Protein AF-A0A945NGL2-F1 (afdb_monomer)

Radius of gyration: 23.52 Å; Cα contacts (8 Å, |Δi|>4): 7; chains: 1; bounding box: 48×27×58 Å

Solvent-accessible surface area (backbone atoms only — not comparable to full-atom values): 4431 Å² total; per-residue (Å²): 138,80,92,80,73,92,82,86,75,67,59,72,78,50,39,61,61,53,50,51,54,52,51,52,53,53,48,53,52,52,52,50,29,61,77,61,76,43,78,92,71,52,54,95,76,70,53,84,83,90,83,87,81,86,76,94,63,96,74,88,85,87,122

Sequence (63 aa):
MQIIKNSNIDFINNSKLTVLLSSSLILAGIFSLIINNGPKLSIDFKGGTLIAVKYTKPVNINE

Structure (mmCIF, N/CA/C/O backbone):
data_AF-A0A945NGL2-F1
#
_entry.id   AF-A0A945NGL2-F1
#
loop_
_atom_site.group_PDB
_atom_site.id
_atom_site.type_symbol
_atom_site.label_atom_id
_atom_site.label_alt_id
_atom_site.label_comp_id
_atom_site.label_asym_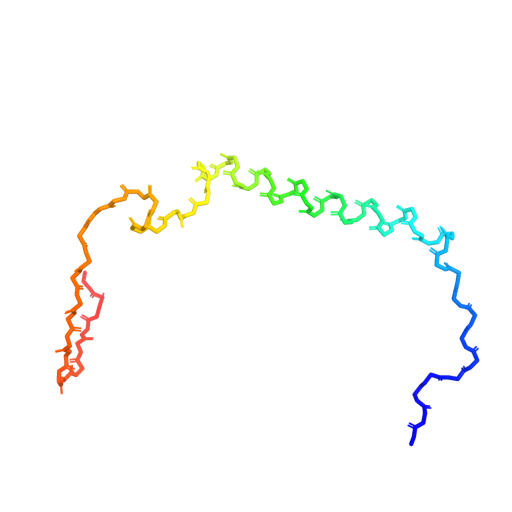id
_atom_site.label_entity_id
_atom_site.label_seq_id
_atom_site.pdbx_PDB_ins_code
_atom_site.Cartn_x
_atom_site.Cartn_y
_atom_site.Cartn_z
_atom_site.occupancy
_atom_site.B_iso_or_equiv
_atom_site.auth_seq_id
_atom_site.auth_comp_id
_atom_site.auth_asym_id
_atom_site.auth_atom_id
_atom_site.pdbx_PDB_model_num
ATOM 1 N N . MET A 1 1 ? -36.887 -7.079 6.331 1.00 67.44 1 MET A N 1
ATOM 2 C CA . MET A 1 1 ? -36.036 -7.702 7.373 1.00 67.44 1 MET A CA 1
ATOM 3 C C . MET A 1 1 ? -35.031 -6.667 7.849 1.00 67.44 1 MET A C 1
ATOM 5 O O . MET A 1 1 ? -34.378 -6.073 7.005 1.00 67.44 1 MET A O 1
ATOM 9 N N . GLN A 1 2 ? -34.935 -6.410 9.155 1.00 76.56 2 GLN A N 1
ATOM 10 C CA . GLN A 1 2 ? -33.931 -5.503 9.724 1.00 76.56 2 GLN A CA 1
ATOM 11 C C . GLN A 1 2 ? -32.860 -6.355 10.408 1.00 76.56 2 GLN A C 1
ATOM 13 O O . GLN A 1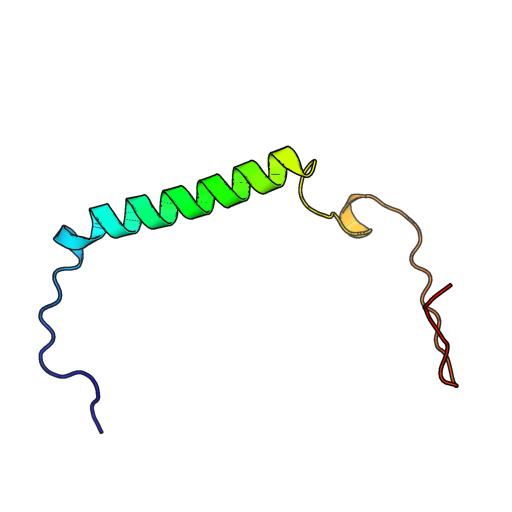 2 ? -33.159 -7.019 11.396 1.00 76.56 2 GLN A O 1
ATOM 18 N N . ILE A 1 3 ? -31.652 -6.377 9.839 1.00 84.62 3 ILE A N 1
ATOM 19 C CA . ILE A 1 3 ? -30.557 -7.274 10.259 1.00 84.62 3 ILE A CA 1
ATOM 20 C C . ILE A 1 3 ? -29.898 -6.787 11.557 1.00 84.62 3 ILE A C 1
ATOM 22 O O . ILE A 1 3 ? -29.426 -7.590 12.352 1.00 84.62 3 ILE A O 1
ATOM 26 N N . ILE A 1 4 ? -29.912 -5.476 11.803 1.00 84.44 4 ILE A N 1
ATOM 27 C CA . ILE A 1 4 ? -29.295 -4.859 12.976 1.00 84.44 4 ILE A CA 1
ATOM 28 C C . ILE A 1 4 ? -30.354 -4.021 13.700 1.00 84.44 4 ILE A C 1
ATOM 30 O O . ILE A 1 4 ? -30.873 -3.046 13.151 1.00 84.44 4 ILE A O 1
ATOM 34 N N . LYS A 1 5 ? -30.702 -4.430 14.925 1.00 82.06 5 LYS A N 1
ATOM 35 C CA . LYS A 1 5 ? -31.603 -3.719 15.846 1.00 82.06 5 LYS A CA 1
ATOM 36 C C 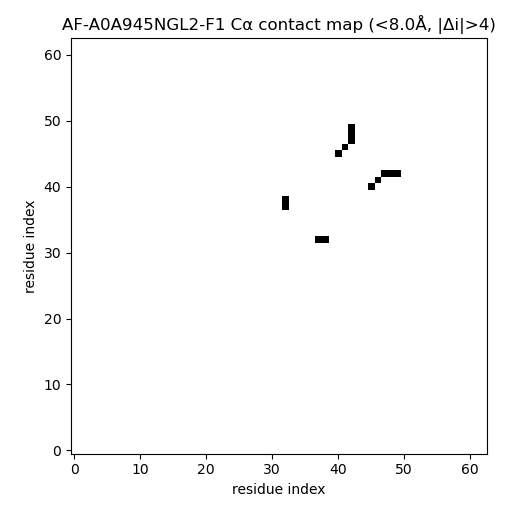. LYS A 1 5 ? -30.881 -3.486 17.171 1.00 82.06 5 LYS A C 1
ATOM 38 O O . LYS A 1 5 ? -30.236 -4.399 17.672 1.00 82.06 5 LYS A O 1
ATOM 43 N N . ASN A 1 6 ? -31.046 -2.293 17.749 1.00 80.31 6 ASN A N 1
ATOM 44 C CA . ASN A 1 6 ? -30.575 -1.937 19.096 1.00 80.31 6 ASN A CA 1
ATOM 45 C C . ASN A 1 6 ? -29.083 -2.220 19.355 1.00 80.31 6 ASN A C 1
ATOM 47 O O . ASN A 1 6 ? -28.720 -2.813 20.367 1.00 80.31 6 ASN A O 1
ATOM 51 N N . SER A 1 7 ? -28.202 -1.808 18.444 1.00 82.94 7 SER A N 1
ATOM 52 C CA . SER A 1 7 ? -26.762 -2.024 18.611 1.00 82.94 7 SER A CA 1
ATOM 53 C C . SER A 1 7 ? -26.115 -0.916 19.432 1.00 82.94 7 SER A C 1
ATOM 55 O O . SER A 1 7 ? -26.085 0.238 19.015 1.00 82.94 7 SER A O 1
ATOM 57 N N . ASN A 1 8 ? -25.566 -1.291 20.585 1.00 86.12 8 ASN A N 1
ATOM 58 C CA . ASN A 1 8 ? -24.752 -0.436 21.442 1.00 86.12 8 ASN A CA 1
ATOM 59 C C . ASN A 1 8 ? -23.277 -0.845 21.284 1.00 86.12 8 ASN A C 1
ATOM 61 O O . ASN A 1 8 ? -22.737 -1.599 22.087 1.00 86.12 8 ASN A O 1
ATOM 65 N N . ILE A 1 9 ? -22.663 -0.452 20.165 1.00 89.06 9 ILE A N 1
ATOM 66 C CA . ILE A 1 9 ? -21.257 -0.767 19.879 1.00 89.06 9 ILE A CA 1
ATOM 67 C C . ILE A 1 9 ? -20.398 0.404 20.347 1.00 89.06 9 ILE A C 1
ATOM 69 O O . ILE A 1 9 ? -20.569 1.531 19.882 1.00 89.06 9 ILE A O 1
ATOM 73 N N . ASP A 1 10 ? -19.443 0.123 21.230 1.00 90.00 10 ASP A N 1
ATOM 74 C CA . ASP A 1 10 ? -18.470 1.111 21.687 1.00 90.00 10 ASP A CA 1
ATOM 75 C C . ASP A 1 10 ? -17.303 1.223 20.697 1.00 90.00 10 ASP A C 1
ATOM 77 O O . ASP A 1 10 ? -16.267 0.558 20.799 1.00 90.00 10 ASP A O 1
ATOM 81 N N . PHE A 1 11 ? -17.493 2.068 19.689 1.00 89.56 11 PHE A N 1
ATOM 82 C CA . PHE A 1 11 ? -16.473 2.347 18.682 1.00 89.56 11 PHE A CA 1
ATOM 83 C C . PHE A 1 11 ? -15.266 3.093 19.253 1.00 89.56 11 PHE A C 1
ATOM 85 O O . PHE A 1 11 ? -14.153 2.919 18.758 1.00 89.56 11 PHE A O 1
ATOM 92 N N . ILE A 1 12 ? -15.462 3.917 20.285 1.00 92.69 12 ILE A N 1
ATOM 93 C CA . ILE A 1 12 ? -14.404 4.769 20.825 1.00 92.69 12 ILE A CA 1
ATOM 94 C C . ILE A 1 12 ? -13.407 3.925 21.605 1.00 92.69 12 ILE A C 1
ATOM 96 O O . ILE A 1 12 ? -12.205 4.027 21.355 1.00 92.69 12 ILE A O 1
ATOM 100 N N . ASN A 1 13 ? -13.875 3.039 22.481 1.00 91.69 13 ASN A N 1
ATOM 101 C CA . ASN A 1 13 ? -12.978 2.165 23.229 1.00 91.69 13 ASN A CA 1
ATOM 102 C C . ASN A 1 13 ? -12.237 1.177 22.307 1.00 91.69 13 ASN A C 1
ATOM 104 O O . ASN A 1 13 ? -11.033 0.961 22.453 1.00 91.69 13 ASN A O 1
ATOM 108 N N . ASN A 1 14 ? -12.921 0.658 21.282 1.00 92.19 14 ASN A N 1
ATOM 109 C CA . ASN A 1 14 ? -12.347 -0.297 20.326 1.00 92.19 14 ASN A CA 1
ATOM 110 C C . ASN A 1 14 ? -11.469 0.354 19.239 1.00 92.19 14 ASN A C 1
ATOM 112 O O . ASN A 1 14 ? -10.760 -0.340 18.498 1.00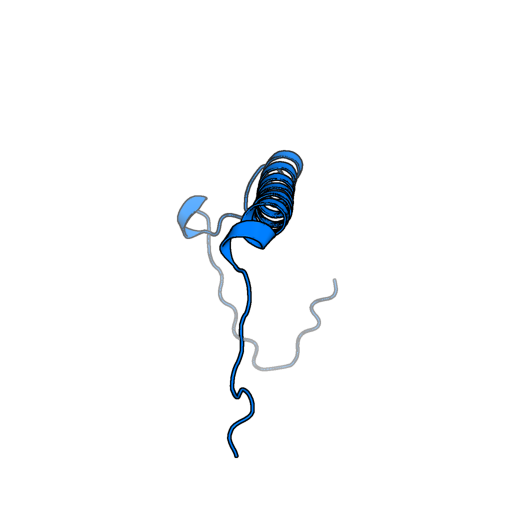 92.19 14 ASN A O 1
ATOM 116 N N . SER A 1 15 ? -11.480 1.686 19.137 1.00 93.38 15 SER A N 1
ATOM 117 C CA . SER A 1 15 ? -10.727 2.421 18.116 1.00 93.38 15 SER A CA 1
ATOM 118 C C . SER A 1 15 ? -9.224 2.176 18.219 1.00 93.38 15 SER A C 1
ATOM 120 O O . SER A 1 15 ? -8.568 2.009 17.197 1.00 93.38 15 SER A O 1
ATOM 122 N N . LYS A 1 16 ? -8.674 2.065 19.435 1.00 93.25 16 LYS A N 1
ATOM 123 C CA . LYS A 1 16 ? -7.230 1.892 19.664 1.00 93.25 16 LYS A CA 1
ATOM 124 C C . LYS A 1 16 ? -6.683 0.637 18.987 1.00 93.25 16 LYS A C 1
ATOM 126 O O . LYS A 1 16 ? -5.662 0.697 18.306 1.00 93.25 16 LYS A O 1
ATOM 131 N N . LEU A 1 17 ? -7.389 -0.485 19.133 1.00 94.50 17 LEU A N 1
ATOM 132 C CA . LEU A 1 17 ? -7.012 -1.752 18.505 1.00 94.50 17 LEU A CA 1
ATOM 133 C C . LEU A 1 17 ? -7.141 -1.670 16.980 1.00 94.50 17 LEU A C 1
ATOM 135 O O . LEU A 1 17 ? -6.252 -2.110 16.254 1.00 94.50 17 LEU A O 1
ATOM 139 N N . THR A 1 18 ? -8.213 -1.043 16.497 1.00 95.19 18 THR A N 1
ATOM 140 C CA . THR A 1 18 ? -8.470 -0.869 15.060 1.00 95.19 18 THR A CA 1
ATOM 141 C C . THR A 1 18 ? -7.418 0.028 14.399 1.00 95.19 18 THR A C 1
ATOM 143 O O . THR A 1 18 ? -6.945 -0.271 13.302 1.00 95.19 18 THR A O 1
ATOM 146 N N . VAL A 1 19 ? -6.999 1.098 15.081 1.00 96.62 19 VAL A N 1
ATOM 147 C CA . VAL A 1 19 ? -5.936 2.010 14.637 1.00 96.62 19 VAL A CA 1
AT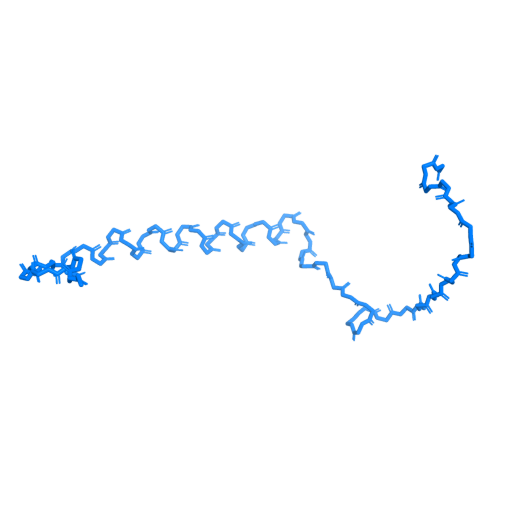OM 148 C C . VAL A 1 19 ? -4.595 1.290 14.592 1.00 96.62 19 VAL A C 1
ATOM 150 O O . VAL A 1 19 ? -3.881 1.427 13.601 1.00 96.62 19 VAL A O 1
ATOM 153 N N . LEU A 1 20 ? -4.260 0.490 15.609 1.00 97.25 20 LEU A N 1
ATOM 154 C CA . LEU A 1 20 ? -3.022 -0.294 15.623 1.00 97.25 20 LEU A CA 1
ATOM 155 C C . LEU A 1 20 ? -2.979 -1.278 14.447 1.00 97.25 20 LEU A C 1
ATOM 157 O O . LEU A 1 20 ? -2.003 -1.296 13.698 1.00 97.25 20 LEU A O 1
ATOM 161 N N . LEU A 1 21 ? -4.053 -2.044 14.245 1.00 97.81 21 LEU A N 1
ATOM 162 C CA . LEU A 1 21 ? -4.151 -3.017 13.156 1.00 97.81 21 LEU A CA 1
ATOM 163 C C . LEU A 1 21 ? -4.060 -2.34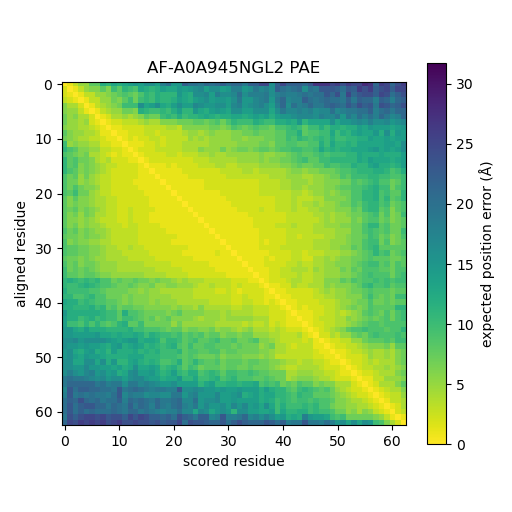1 11.780 1.00 97.81 21 LEU A C 1
ATOM 165 O O . LEU A 1 21 ? -3.298 -2.786 10.921 1.00 97.81 21 LEU A O 1
ATOM 169 N N . SER A 1 22 ? -4.764 -1.223 11.591 1.00 97.81 22 SER A N 1
ATOM 170 C CA . SER A 1 22 ? -4.713 -0.445 10.345 1.00 97.81 22 SER A CA 1
ATOM 171 C C . SER A 1 22 ? -3.315 0.119 10.089 1.00 97.81 22 SER A C 1
ATOM 173 O O . SER A 1 22 ? -2.798 0.027 8.979 1.00 97.81 22 SER A O 1
ATOM 175 N N . SER A 1 23 ? -2.670 0.654 11.129 1.00 98.38 23 SER A N 1
ATOM 176 C CA . SER A 1 23 ? -1.318 1.212 11.038 1.00 98.38 23 SER A CA 1
ATOM 177 C C . SER A 1 23 ? -0.297 0.134 10.680 1.00 98.38 23 SER A C 1
ATOM 179 O O . SER A 1 23 ? 0.549 0.354 9.819 1.00 98.38 23 SER A O 1
ATOM 181 N N . SER A 1 24 ? -0.405 -1.054 11.282 1.00 98.56 24 SER A N 1
ATOM 182 C CA . SER A 1 24 ? 0.445 -2.201 10.949 1.00 98.56 24 SER A CA 1
ATOM 183 C C . SER A 1 24 ? 0.301 -2.611 9.480 1.00 98.56 24 SER A C 1
ATOM 185 O O . SER A 1 24 ? 1.310 -2.812 8.806 1.00 98.56 24 SER A O 1
ATOM 187 N N . LEU A 1 25 ? -0.928 -2.654 8.954 1.00 98.38 25 LEU A N 1
ATOM 188 C CA . LEU A 1 25 ? -1.182 -2.989 7.551 1.00 98.38 25 LEU A CA 1
ATOM 189 C C . LEU A 1 25 ? -0.602 -1.941 6.587 1.00 98.38 25 LEU A C 1
ATOM 191 O O . LEU A 1 25 ? 0.023 -2.298 5.588 1.00 98.38 25 LEU A O 1
ATOM 195 N N . ILE A 1 26 ? -0.761 -0.652 6.905 1.00 98.50 26 ILE A N 1
ATOM 196 C CA . ILE A 1 26 ? -0.179 0.449 6.122 1.00 98.50 26 ILE A CA 1
ATOM 197 C C . ILE A 1 26 ? 1.348 0.338 6.107 1.00 98.50 26 ILE A C 1
ATOM 199 O O . ILE A 1 26 ? 1.960 0.405 5.040 1.00 98.50 26 ILE A O 1
ATOM 203 N N . LEU A 1 27 ? 1.968 0.118 7.270 1.00 98.56 27 LEU A N 1
ATOM 204 C CA . LEU A 1 27 ? 3.416 -0.047 7.380 1.00 98.56 27 LEU A CA 1
ATOM 205 C C . LEU A 1 27 ? 3.908 -1.255 6.582 1.00 98.56 27 LEU A C 1
ATOM 207 O O . LEU A 1 27 ? 4.890 -1.131 5.856 1.00 98.56 27 LEU A O 1
ATOM 211 N N . ALA A 1 28 ? 3.215 -2.393 6.649 1.00 98.44 28 ALA A N 1
ATOM 212 C CA . ALA A 1 28 ? 3.549 -3.568 5.847 1.00 98.44 28 ALA A CA 1
ATOM 213 C C . ALA A 1 28 ? 3.512 -3.260 4.338 1.00 98.44 28 ALA A C 1
ATOM 215 O O . ALA A 1 28 ? 4.419 -3.655 3.605 1.00 98.44 28 ALA A O 1
ATOM 216 N N . GLY A 1 29 ? 2.516 -2.493 3.880 1.00 98.00 29 GLY A N 1
ATOM 217 C CA . GLY A 1 29 ? 2.441 -2.011 2.500 1.00 98.00 29 GLY A CA 1
ATOM 218 C C . GLY A 1 29 ? 3.626 -1.120 2.115 1.00 98.00 29 GLY A C 1
ATOM 219 O O . GLY A 1 29 ? 4.241 -1.330 1.070 1.00 98.00 29 GLY A O 1
ATOM 220 N N . ILE A 1 30 ? 4.003 -0.175 2.981 1.00 98.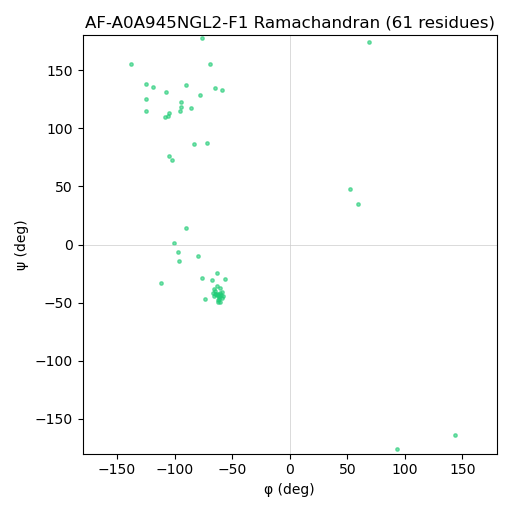19 30 ILE A N 1
ATOM 221 C CA . ILE A 1 30 ? 5.163 0.704 2.766 1.00 98.19 30 ILE A CA 1
ATOM 222 C C . ILE A 1 30 ? 6.463 -0.110 2.707 1.00 98.19 30 ILE A C 1
ATOM 224 O O . ILE A 1 30 ? 7.244 0.057 1.771 1.00 98.19 30 ILE A O 1
ATOM 228 N N . PHE A 1 31 ? 6.685 -1.031 3.649 1.00 98.25 31 PHE A N 1
ATOM 229 C CA . PHE A 1 31 ? 7.861 -1.906 3.645 1.00 98.25 31 PHE A CA 1
ATOM 230 C C . PHE A 1 31 ? 7.926 -2.771 2.387 1.00 98.25 31 PHE A C 1
ATOM 232 O O . PHE A 1 31 ? 8.990 -2.888 1.781 1.00 98.25 31 PHE A O 1
ATOM 239 N N . SER A 1 32 ? 6.792 -3.321 1.949 1.00 97.88 32 SER A N 1
ATOM 240 C CA . SER A 1 32 ? 6.709 -4.066 0.693 1.00 97.88 32 SER A CA 1
ATOM 241 C C . SER A 1 32 ? 7.136 -3.205 -0.495 1.00 97.88 32 SER A C 1
ATOM 243 O O . SER A 1 32 ? 7.898 -3.674 -1.339 1.00 97.88 32 SER A O 1
ATOM 245 N N . LEU A 1 33 ? 6.684 -1.950 -0.570 1.00 97.69 33 LEU A N 1
ATOM 246 C CA . LEU A 1 33 ? 7.102 -1.040 -1.637 1.00 97.69 33 LEU A CA 1
ATOM 247 C C . LEU A 1 33 ? 8.608 -0.775 -1.586 1.00 97.69 33 LEU A C 1
ATOM 249 O O . LEU A 1 33 ? 9.248 -0.828 -2.627 1.00 97.69 33 LEU A O 1
ATOM 253 N N . ILE A 1 34 ? 9.192 -0.558 -0.406 1.00 97.19 34 ILE A N 1
ATOM 254 C CA . ILE A 1 34 ? 10.640 -0.329 -0.267 1.00 97.19 34 ILE A CA 1
ATOM 255 C C . ILE A 1 34 ? 11.438 -1.556 -0.738 1.00 97.19 34 ILE A C 1
ATOM 257 O O . ILE A 1 34 ? 12.337 -1.414 -1.561 1.00 97.19 34 ILE A O 1
ATOM 261 N N . ILE A 1 35 ? 11.080 -2.760 -0.276 1.00 97.75 35 ILE A N 1
ATOM 262 C CA . ILE A 1 35 ? 11.777 -4.012 -0.627 1.00 97.75 35 ILE A CA 1
ATOM 263 C C . ILE A 1 35 ? 11.687 -4.310 -2.133 1.00 97.75 35 ILE A C 1
ATOM 265 O O . ILE A 1 35 ? 12.636 -4.820 -2.720 1.00 97.75 35 ILE A O 1
ATOM 269 N N . ASN A 1 36 ? 10.562 -3.978 -2.775 1.00 96.12 36 ASN A N 1
ATOM 270 C CA . ASN A 1 36 ? 10.334 -4.233 -4.201 1.00 96.12 36 ASN A CA 1
ATOM 271 C C . ASN A 1 36 ? 10.775 -3.076 -5.123 1.00 96.12 36 ASN A C 1
ATOM 273 O O . ASN A 1 36 ? 10.411 -3.070 -6.299 1.00 96.12 36 ASN A O 1
ATOM 277 N N . ASN A 1 37 ? 11.562 -2.113 -4.625 1.00 94.00 37 ASN A N 1
ATOM 278 C CA . ASN A 1 37 ? 12.024 -0.932 -5.374 1.00 94.00 37 ASN A CA 1
ATOM 279 C C . ASN A 1 37 ? 10.886 -0.037 -5.909 1.00 94.00 37 ASN A C 1
ATOM 281 O O . ASN A 1 37 ? 10.985 0.565 -6.981 1.00 94.00 37 ASN A O 1
ATOM 285 N N . GLY A 1 38 ? 9.803 0.069 -5.146 1.00 93.62 38 GLY A N 1
ATOM 286 C CA . GLY A 1 38 ? 8.643 0.901 -5.433 1.00 93.62 38 GLY A CA 1
ATOM 287 C C . GLY A 1 38 ? 7.516 0.178 -6.181 1.00 93.62 38 GLY A C 1
ATOM 288 O O . GLY A 1 38 ? 7.558 -1.034 -6.405 1.00 93.62 38 GLY A O 1
ATOM 289 N N . PRO A 1 39 ? 6.449 0.909 -6.548 1.00 94.44 39 PRO A N 1
ATOM 290 C CA . PRO A 1 39 ? 5.337 0.348 -7.302 1.00 94.44 39 PRO A CA 1
ATOM 291 C C . PRO A 1 39 ? 5.746 0.009 -8.743 1.00 94.44 39 PRO A C 1
ATOM 293 O O . PRO A 1 39 ? 6.643 0.616 -9.334 1.00 94.44 39 PRO A O 1
ATOM 296 N N . LYS A 1 40 ? 5.026 -0.936 -9.357 1.00 91.62 40 LYS A N 1
ATOM 297 C CA . LYS A 1 40 ? 5.162 -1.242 -10.787 1.00 91.62 40 LYS A CA 1
ATOM 298 C C . LYS A 1 40 ? 4.551 -0.114 -11.616 1.00 91.62 40 LYS A C 1
ATOM 300 O O . LYS A 1 40 ? 3.373 -0.141 -11.952 1.00 91.62 40 LYS A O 1
ATOM 305 N N . LEU A 1 41 ? 5.367 0.890 -11.905 1.00 92.75 41 LEU A N 1
ATOM 306 C CA . LEU A 1 41 ? 4.984 2.027 -12.734 1.00 92.75 41 LEU A CA 1
ATOM 307 C C . LEU A 1 41 ? 4.698 1.590 -14.180 1.00 92.75 41 LEU A C 1
ATOM 309 O O . LEU A 1 41 ? 5.476 0.825 -14.757 1.00 92.75 41 LEU A O 1
ATOM 313 N N . SER A 1 42 ? 3.600 2.096 -14.745 1.00 90.44 42 SER A N 1
ATOM 314 C CA . SER A 1 42 ? 3.219 1.906 -16.148 1.00 90.44 42 SER A CA 1
ATOM 315 C C . SER A 1 42 ? 4.051 2.783 -17.095 1.00 90.44 42 SER A C 1
ATOM 317 O O . SER A 1 42 ? 4.885 3.594 -16.673 1.00 90.44 42 SER A O 1
ATOM 319 N N . ILE A 1 43 ? 3.789 2.629 -18.396 1.00 92.19 43 ILE A N 1
ATOM 320 C CA . ILE A 1 43 ? 4.384 3.439 -19.467 1.00 92.19 43 ILE A CA 1
ATOM 321 C C . ILE A 1 43 ? 4.140 4.943 -19.282 1.00 92.19 43 ILE A C 1
ATOM 323 O O . ILE A 1 43 ? 5.010 5.733 -19.635 1.00 92.19 43 ILE A O 1
ATOM 327 N N . ASP A 1 44 ? 3.026 5.333 -18.653 1.00 93.12 44 ASP A N 1
ATOM 328 C CA . ASP A 1 44 ? 2.682 6.740 -18.401 1.00 93.12 44 ASP A CA 1
ATOM 329 C C . ASP A 1 44 ? 3.701 7.439 -17.486 1.00 93.12 44 ASP A C 1
ATOM 331 O O . ASP A 1 44 ? 3.851 8.656 -17.535 1.00 93.12 44 ASP A O 1
ATOM 335 N N . PHE A 1 45 ? 4.422 6.669 -16.662 1.00 92.50 45 PHE A N 1
ATOM 336 C CA . PHE A 1 45 ? 5.372 7.189 -15.676 1.00 92.50 45 PHE A CA 1
ATOM 337 C C . PHE A 1 45 ? 6.835 6.867 -16.000 1.00 92.50 45 PHE A C 1
ATOM 339 O O . PHE A 1 45 ? 7.718 7.649 -15.660 1.00 92.50 45 PHE A O 1
ATOM 346 N N . LYS A 1 46 ? 7.120 5.713 -16.620 1.00 90.19 46 LYS A N 1
ATOM 347 C CA . LYS A 1 46 ? 8.491 5.298 -16.983 1.00 90.19 46 LYS A CA 1
ATOM 348 C C . LYS A 1 46 ? 8.875 5.633 -18.426 1.00 90.19 46 LYS A C 1
ATOM 350 O O . LYS A 1 46 ? 10.056 5.572 -18.760 1.00 90.19 46 LYS A O 1
ATOM 355 N N . GLY A 1 47 ? 7.902 5.967 -19.273 1.00 86.44 47 GLY A N 1
ATOM 356 C CA . GLY A 1 47 ? 8.089 5.978 -20.720 1.00 86.44 47 GLY A CA 1
ATOM 357 C C . GLY A 1 47 ? 8.265 4.563 -21.284 1.00 86.44 47 GLY A C 1
ATOM 358 O O . GLY A 1 47 ? 8.304 3.572 -20.552 1.00 86.44 47 GLY A O 1
ATOM 359 N N . GLY A 1 48 ? 8.327 4.452 -22.609 1.00 89.12 48 GLY A N 1
ATOM 360 C CA . GLY A 1 48 ? 8.492 3.178 -23.308 1.00 89.12 48 GLY A CA 1
ATOM 361 C C . GLY A 1 48 ? 7.700 3.120 -24.608 1.00 89.12 48 GLY A C 1
ATOM 362 O O . GLY A 1 48 ? 7.242 4.139 -25.123 1.00 89.12 48 GLY A O 1
ATOM 363 N N . THR A 1 49 ? 7.525 1.910 -25.135 1.00 90.88 49 THR A N 1
ATOM 364 C CA . THR A 1 49 ? 6.728 1.650 -26.338 1.00 90.88 49 THR A CA 1
ATOM 365 C C . THR A 1 49 ? 5.662 0.612 -26.019 1.00 90.88 49 THR A C 1
ATOM 367 O O . THR A 1 49 ? 5.974 -0.474 -25.537 1.00 90.88 49 THR A O 1
ATOM 370 N N . LEU A 1 50 ? 4.400 0.943 -26.290 1.00 89.81 50 LEU A N 1
ATOM 371 C CA . LEU A 1 50 ? 3.283 0.010 -26.185 1.00 89.81 50 LEU A CA 1
ATOM 372 C C . LEU A 1 50 ? 3.030 -0.600 -27.564 1.00 89.81 50 LEU A C 1
ATOM 374 O O . LEU A 1 50 ? 2.696 0.113 -28.507 1.00 89.81 50 LEU A O 1
ATOM 378 N N . ILE A 1 51 ? 3.175 -1.921 -27.675 1.00 89.75 51 ILE A N 1
ATOM 379 C CA . ILE A 1 51 ? 2.837 -2.673 -28.887 1.00 89.75 51 ILE A CA 1
ATOM 380 C C . ILE A 1 51 ? 1.574 -3.478 -28.593 1.00 89.75 51 ILE A C 1
ATOM 382 O O . ILE A 1 51 ? 1.599 -4.434 -27.821 1.00 89.75 51 ILE A O 1
ATOM 386 N N . ALA A 1 52 ? 0.459 -3.081 -29.201 1.00 89.31 52 ALA A N 1
ATOM 387 C CA . ALA A 1 52 ? -0.801 -3.806 -29.106 1.00 89.31 52 ALA A CA 1
ATOM 388 C C . ALA A 1 52 ? -0.945 -4.744 -30.311 1.00 89.31 52 ALA A C 1
ATOM 390 O O . ALA A 1 52 ? -1.065 -4.287 -31.447 1.00 89.31 52 ALA A O 1
ATOM 391 N N . VAL A 1 53 ? -0.947 -6.056 -30.066 1.00 89.50 53 VAL A N 1
ATOM 392 C CA . VAL A 1 53 ? -1.119 -7.076 -31.110 1.00 89.50 53 VAL A CA 1
ATOM 393 C C . VAL A 1 53 ? -2.499 -7.710 -30.982 1.00 89.50 53 VAL A C 1
ATOM 395 O O . VAL A 1 53 ? -2.908 -8.123 -29.897 1.00 89.50 53 VAL A O 1
ATOM 398 N N . LYS A 1 54 ? -3.221 -7.803 -32.102 1.00 90.12 54 LYS A N 1
ATOM 399 C CA . LYS A 1 54 ? -4.511 -8.493 -32.183 1.00 90.12 54 LYS A CA 1
ATOM 400 C C . LYS A 1 54 ? -4.331 -9.831 -32.888 1.00 90.12 54 LYS A C 1
ATOM 402 O O . LYS A 1 54 ? -4.087 -9.871 -34.091 1.00 90.12 54 LYS A O 1
ATOM 407 N N . TYR A 1 55 ? -4.513 -10.918 -32.150 1.00 89.31 55 TYR A N 1
ATOM 408 C CA . TYR A 1 55 ? -4.478 -12.265 -32.710 1.00 89.31 55 TYR A CA 1
ATOM 409 C C . TYR A 1 55 ? -5.874 -12.698 -33.165 1.00 89.31 55 TYR A C 1
ATOM 411 O O . TYR A 1 55 ? -6.869 -12.463 -32.482 1.00 89.31 55 TYR A O 1
ATOM 419 N N . THR A 1 56 ? -5.956 -13.331 -34.334 1.00 91.25 56 THR A N 1
ATOM 420 C CA . THR A 1 56 ? -7.204 -13.889 -34.891 1.00 91.25 56 THR A CA 1
ATOM 421 C C . THR A 1 56 ? -7.367 -15.382 -34.606 1.00 91.25 56 THR A C 1
ATOM 423 O O . THR A 1 56 ? -8.409 -15.960 -34.903 1.00 91.25 56 THR A O 1
ATOM 426 N N . LYS A 1 57 ? -6.338 -16.013 -34.037 1.00 90.19 57 LYS A N 1
ATOM 427 C CA . LYS A 1 57 ? -6.272 -17.432 -33.678 1.00 90.19 57 LYS A CA 1
ATOM 428 C C . LYS A 1 57 ? -5.602 -17.564 -32.305 1.00 90.19 57 LYS A C 1
ATOM 430 O O . LYS A 1 57 ? -4.856 -16.656 -31.933 1.00 90.19 57 LYS A O 1
ATOM 435 N N . PRO A 1 58 ? -5.865 -18.642 -31.547 1.00 88.31 58 PRO A N 1
ATOM 436 C CA . PRO A 1 58 ? -5.210 -18.868 -30.262 1.00 88.31 58 PRO A CA 1
ATOM 437 C C . PRO A 1 58 ? -3.690 -18.941 -30.441 1.00 88.31 58 PRO A C 1
ATOM 439 O O . PRO A 1 58 ? -3.199 -19.624 -31.338 1.00 88.31 58 PRO A O 1
ATOM 442 N N . VAL A 1 59 ? -2.964 -18.225 -29.584 1.00 86.81 59 VAL A N 1
ATOM 443 C CA . VAL A 1 59 ? -1.498 -18.197 -29.547 1.00 86.81 59 VAL A CA 1
ATOM 444 C C . VAL A 1 59 ? -1.050 -18.715 -28.188 1.00 86.81 59 VAL A C 1
ATOM 446 O O . VAL A 1 59 ? -1.627 -18.347 -27.165 1.00 86.81 59 VAL A O 1
ATOM 449 N N . ASN A 1 60 ? -0.045 -19.589 -28.186 1.00 86.56 60 ASN A N 1
ATOM 450 C CA . ASN A 1 60 ? 0.595 -20.043 -26.960 1.00 86.56 60 ASN A CA 1
ATOM 451 C C . ASN A 1 60 ? 1.555 -18.952 -26.464 1.00 86.56 60 ASN A C 1
ATOM 453 O O . ASN A 1 60 ? 2.366 -18.453 -27.236 1.00 86.56 60 ASN A O 1
ATOM 457 N N . ILE A 1 61 ? 1.421 -18.575 -25.194 1.00 85.44 61 ILE A N 1
ATOM 458 C CA . ILE A 1 61 ? 2.193 -17.506 -24.541 1.00 85.44 61 ILE A CA 1
ATOM 459 C C . ILE A 1 61 ? 3.340 -18.064 -23.684 1.00 85.44 61 ILE A C 1
AT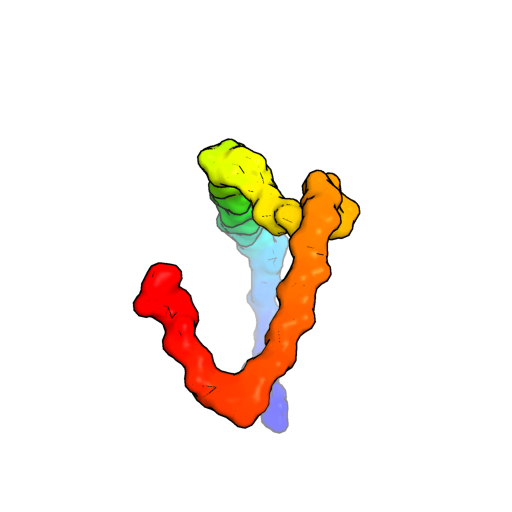OM 461 O O . ILE A 1 61 ? 4.038 -17.301 -23.023 1.00 85.44 61 ILE A O 1
ATOM 465 N N . ASN A 1 62 ? 3.504 -19.388 -23.666 1.00 84.19 62 ASN A N 1
ATOM 466 C CA . ASN A 1 62 ? 4.516 -20.086 -22.888 1.00 84.19 62 ASN A CA 1
ATOM 467 C C . ASN A 1 62 ? 5.676 -20.518 -23.800 1.00 84.19 62 ASN A C 1
ATOM 469 O O . ASN A 1 62 ? 5.799 -21.704 -24.103 1.00 84.19 62 ASN A O 1
ATOM 473 N N . GLU A 1 63 ? 6.494 -19.560 -24.230 1.00 58.28 63 GLU A N 1
ATOM 474 C CA . GLU A 1 63 ? 7.902 -19.749 -24.622 1.00 58.28 63 GLU A CA 1
ATOM 475 C C . GLU A 1 63 ? 8.729 -18.591 -24.057 1.00 58.28 63 GLU A C 1
ATOM 477 O O . GLU A 1 63 ? 8.296 -17.425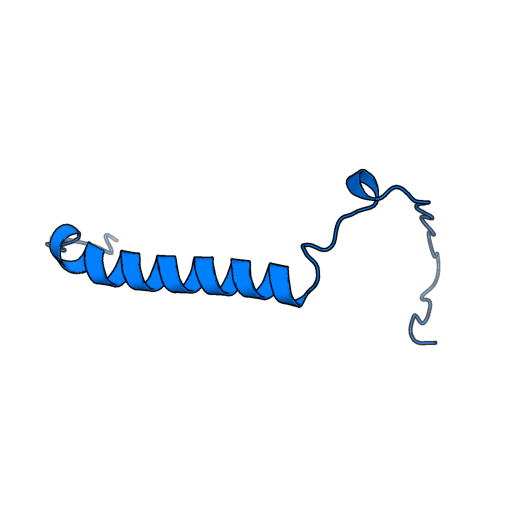 -24.220 1.00 58.28 63 GLU A O 1
#

Secondary structure (DSSP, 8-state):
--S--S----HHHHHHHHHHHHHHHHHHHHHHHHHTTS----HHHH---------SS------

Mean predicted aligned error: 7.89 Å

pLDDT: mean 90.91, std 7.24, range [58.28, 98.56]

Foldseek 3Di:
DDPDDDDPDDCPVCVVVVVVVVVVVVVVVVVVQVVVVHDPDDCVPPPDDDDDDDDPDDDDPPD